Protein AF-A0A1G6KUY9-F1 (afdb_monomer_lite)

Radius of gyration: 25.15 Å; chains: 1; bounding box: 63×41×53 Å

pLDDT: mean 70.18, std 12.63, range [49.09, 92.56]

Structure (mmCIF, N/CA/C/O backbone):
data_AF-A0A1G6KUY9-F1
#
_entry.id   AF-A0A1G6KUY9-F1
#
loop_
_atom_site.group_PDB
_atom_site.id
_atom_site.type_symbol
_atom_site.label_atom_id
_atom_site.label_alt_id
_atom_site.label_comp_id
_atom_site.label_asym_id
_atom_site.label_entity_id
_atom_site.label_seq_id
_atom_site.pdbx_PDB_ins_code
_atom_site.Cartn_x
_atom_site.Cartn_y
_atom_site.Cartn_z
_atom_site.occupancy
_atom_site.B_iso_or_equiv
_atom_site.auth_seq_id
_atom_site.auth_comp_id
_atom_site.auth_asym_id
_atom_site.auth_atom_id
_atom_site.pdbx_PDB_model_num
ATOM 1 N N . MET A 1 1 ? -6.034 -19.440 -3.464 1.00 50.00 1 MET A N 1
ATOM 2 C CA . MET A 1 1 ? -5.226 -18.411 -4.154 1.00 50.00 1 MET A CA 1
ATOM 3 C C . MET A 1 1 ? -5.781 -17.053 -3.747 1.00 50.00 1 MET A C 1
ATOM 5 O O . MET A 1 1 ? -6.844 -16.686 -4.223 1.00 50.00 1 MET A O 1
ATOM 9 N N . GLY A 1 2 ? -5.168 -16.375 -2.775 1.00 62.78 2 GLY A N 1
ATOM 10 C CA . GLY A 1 2 ? -5.644 -15.058 -2.335 1.00 62.78 2 GLY A CA 1
ATOM 11 C C . GLY A 1 2 ? -5.110 -13.971 -3.262 1.00 62.78 2 GLY A C 1
ATOM 12 O O . GLY A 1 2 ? -3.903 -13.909 -3.460 1.00 62.78 2 GLY A O 1
ATOM 13 N N . ALA A 1 3 ? -5.979 -13.146 -3.844 1.00 74.88 3 ALA A N 1
ATOM 14 C CA . ALA A 1 3 ? -5.572 -11.928 -4.543 1.00 74.88 3 ALA A CA 1
ATOM 15 C C . ALA A 1 3 ? -5.543 -10.766 -3.544 1.00 74.88 3 ALA A C 1
ATOM 17 O O . ALA A 1 3 ? -6.471 -10.608 -2.749 1.00 74.88 3 ALA A O 1
ATOM 18 N N . GLU A 1 4 ? -4.490 -9.954 -3.577 1.00 78.25 4 GLU A N 1
ATOM 19 C CA . GLU A 1 4 ? -4.428 -8.730 -2.782 1.00 78.25 4 GLU A CA 1
ATOM 20 C C . GLU A 1 4 ? -5.289 -7.667 -3.465 1.00 78.25 4 GLU A C 1
ATOM 22 O O . GLU A 1 4 ? -5.032 -7.301 -4.612 1.00 78.25 4 GLU A O 1
ATOM 27 N N . ILE A 1 5 ? -6.339 -7.197 -2.793 1.00 85.75 5 ILE A N 1
ATOM 28 C CA . ILE A 1 5 ? -7.218 -6.162 -3.342 1.00 85.75 5 ILE A CA 1
ATOM 29 C C . ILE A 1 5 ? -6.618 -4.798 -3.017 1.00 85.75 5 ILE A C 1
ATOM 31 O O . ILE A 1 5 ? -6.480 -4.440 -1.848 1.00 85.75 5 ILE A O 1
ATOM 35 N N . VAL A 1 6 ? -6.327 -4.016 -4.052 1.00 85.38 6 VAL A N 1
ATOM 36 C CA . VAL A 1 6 ? -5.860 -2.632 -3.929 1.00 85.38 6 VAL A CA 1
ATOM 37 C C . VAL A 1 6 ? -6.813 -1.687 -4.653 1.00 85.38 6 VAL A C 1
ATOM 39 O O . VAL A 1 6 ? -7.448 -2.045 -5.648 1.00 85.38 6 VAL A O 1
ATOM 42 N N . THR A 1 7 ? -6.924 -0.461 -4.152 1.00 88.56 7 THR A N 1
ATOM 43 C CA . THR A 1 7 ? -7.716 0.598 -4.790 1.00 88.56 7 THR A CA 1
ATOM 44 C C . THR A 1 7 ? -6.799 1.463 -5.647 1.00 88.56 7 THR A C 1
ATOM 46 O O . THR A 1 7 ? -5.755 1.912 -5.178 1.00 88.56 7 THR A O 1
ATOM 49 N N . CYS A 1 8 ? -7.177 1.720 -6.900 1.00 89.56 8 CYS A N 1
ATOM 50 C CA . CYS A 1 8 ? -6.440 2.633 -7.768 1.00 89.56 8 CYS A CA 1
ATOM 51 C C . CYS A 1 8 ? -6.591 4.081 -7.275 1.00 89.56 8 CYS A C 1
ATOM 53 O O . CYS A 1 8 ? -7.707 4.591 -7.207 1.00 89.56 8 CYS A O 1
ATOM 55 N N . CYS A 1 9 ? -5.480 4.768 -6.999 1.00 85.12 9 CYS A N 1
ATOM 56 C CA . CYS A 1 9 ? -5.497 6.174 -6.573 1.00 85.12 9 CYS A CA 1
ATOM 57 C C . CYS A 1 9 ? -6.014 7.143 -7.647 1.00 85.12 9 CYS A C 1
ATOM 59 O O . CYS A 1 9 ? -6.370 8.268 -7.320 1.00 85.12 9 CYS A O 1
ATOM 61 N N . TYR A 1 10 ? -6.040 6.727 -8.915 1.00 90.25 10 TYR A N 1
ATOM 62 C CA . TYR A 1 10 ? -6.449 7.587 -10.024 1.00 90.25 10 TYR A CA 1
ATOM 63 C C . TYR A 1 10 ? -7.958 7.535 -10.264 1.00 90.25 10 TYR A C 1
ATOM 65 O O . TYR A 1 10 ? -8.613 8.568 -10.291 1.00 90.25 10 TYR A O 1
ATOM 73 N N . CYS A 1 11 ? -8.521 6.336 -10.428 1.00 92.56 11 CYS A N 1
ATOM 74 C CA . CYS A 1 11 ? -9.933 6.164 -10.789 1.00 92.56 11 CYS A CA 1
ATOM 75 C C . CYS A 1 11 ? -10.797 5.552 -9.676 1.00 92.56 11 CYS A C 1
ATOM 77 O O . CYS A 1 11 ? -11.998 5.385 -9.860 1.00 92.56 11 CYS A O 1
ATOM 79 N N . GLY A 1 12 ? -10.209 5.164 -8.539 1.00 88.62 12 GLY A N 1
ATOM 80 C CA . GLY A 1 12 ? -10.936 4.557 -7.421 1.00 88.62 12 GLY A CA 1
ATOM 81 C C . GLY A 1 12 ? -11.388 3.108 -7.646 1.00 88.62 12 GLY A C 1
ATOM 82 O O . GLY A 1 12 ? -12.007 2.522 -6.759 1.00 88.62 12 GLY A O 1
ATOM 83 N N . SER A 1 13 ? -11.076 2.493 -8.792 1.00 91.06 13 SER A N 1
ATOM 84 C CA . SER A 1 13 ? -11.427 1.093 -9.055 1.00 91.06 13 SER A CA 1
ATOM 85 C C . SER A 1 13 ? -10.696 0.150 -8.096 1.00 91.06 13 SER A C 1
ATOM 87 O O . SER A 1 13 ? -9.490 0.307 -7.870 1.00 91.06 13 SER A O 1
ATOM 89 N N . ARG A 1 14 ? -11.386 -0.878 -7.597 1.00 89.31 14 ARG A N 1
ATOM 90 C CA . ARG A 1 14 ? -10.769 -1.973 -6.836 1.00 89.31 14 ARG A CA 1
ATOM 91 C C . ARG A 1 14 ? -10.248 -3.032 -7.801 1.00 89.31 14 ARG A C 1
ATOM 93 O O . ARG A 1 14 ? -11.020 -3.561 -8.593 1.00 89.31 14 ARG A O 1
ATOM 100 N N . THR A 1 15 ? -8.960 -3.343 -7.726 1.00 85.75 15 THR A N 1
ATOM 101 C CA . THR A 1 15 ? -8.314 -4.343 -8.582 1.00 85.75 15 THR A CA 1
ATOM 102 C C . THR A 1 15 ? -7.604 -5.390 -7.734 1.00 85.75 15 THR A C 1
ATOM 104 O O . THR A 1 15 ? -7.014 -5.071 -6.702 1.00 85.75 15 THR A O 1
ATOM 107 N N . GLY A 1 16 ? -7.671 -6.650 -8.163 1.00 84.25 16 GLY A N 1
ATOM 108 C CA . GLY A 1 16 ? -6.903 -7.736 -7.561 1.00 84.25 16 GLY A CA 1
ATOM 109 C C . GLY A 1 16 ? -5.501 -7.786 -8.159 1.00 84.25 16 GLY A C 1
ATOM 110 O O . GLY A 1 16 ? -5.354 -7.866 -9.377 1.00 84.25 16 GLY A O 1
ATOM 111 N N . LEU A 1 17 ? -4.474 -7.749 -7.318 1.00 81.31 17 LEU A N 1
ATOM 112 C CA . LEU A 1 17 ? -3.092 -8.028 -7.696 1.00 81.31 17 LEU A CA 1
ATOM 113 C C . LEU A 1 17 ? -2.723 -9.445 -7.250 1.00 81.31 17 LEU A C 1
ATOM 115 O O . LEU A 1 17 ? -3.002 -9.861 -6.122 1.00 81.31 17 LEU A O 1
ATOM 119 N N . ALA A 1 18 ? -2.064 -10.191 -8.137 1.00 75.62 18 ALA A N 1
ATOM 120 C CA . ALA A 1 18 ? -1.526 -11.497 -7.788 1.00 75.62 18 ALA A CA 1
ATOM 121 C C . ALA A 1 18 ? -0.412 -11.337 -6.730 1.00 75.62 18 ALA A C 1
ATOM 123 O O . ALA A 1 18 ? 0.470 -10.485 -6.894 1.00 75.62 18 ALA A O 1
ATOM 124 N N . PRO A 1 19 ? -0.420 -12.120 -5.640 1.00 70.81 19 PRO A N 1
ATOM 125 C CA . PRO A 1 19 ? 0.640 -12.087 -4.638 1.00 70.81 19 PRO A CA 1
ATOM 126 C C . PRO A 1 19 ? 1.967 -12.587 -5.229 1.00 70.81 19 PRO A C 1
ATOM 128 O O . PRO A 1 19 ? 1.986 -13.508 -6.042 1.00 70.81 19 PRO A O 1
ATOM 131 N N . GLY A 1 20 ? 3.085 -11.992 -4.805 1.00 70.75 20 GLY A N 1
ATOM 132 C CA . GLY A 1 20 ? 4.419 -12.568 -5.020 1.00 70.75 20 GLY A CA 1
ATOM 133 C C . GLY A 1 20 ? 5.158 -12.195 -6.311 1.00 70.75 20 GLY A C 1
ATOM 134 O O . GLY A 1 20 ? 6.257 -12.698 -6.515 1.00 70.75 20 GLY A O 1
ATOM 135 N N . LYS A 1 21 ? 4.626 -11.306 -7.164 1.00 67.81 21 LYS A N 1
ATOM 136 C CA . LYS A 1 21 ? 5.402 -10.735 -8.282 1.00 67.81 21 LYS A CA 1
ATOM 137 C C . LYS A 1 21 ? 5.815 -9.286 -7.987 1.00 67.81 21 LYS A C 1
ATOM 139 O O . LYS A 1 21 ? 4.928 -8.442 -7.843 1.00 67.81 21 LYS A O 1
ATOM 144 N N . PRO A 1 22 ? 7.122 -8.984 -7.886 1.00 68.00 22 PRO A N 1
ATOM 145 C CA . PRO A 1 22 ? 7.602 -7.609 -7.809 1.00 68.00 22 PRO A CA 1
ATOM 146 C C . PRO A 1 22 ? 7.460 -6.929 -9.179 1.00 68.00 22 PRO A C 1
ATOM 148 O O . PRO A 1 22 ? 7.699 -7.553 -10.212 1.00 68.00 22 PRO A O 1
ATOM 151 N N . GLY A 1 23 ? 7.054 -5.658 -9.200 1.00 77.44 23 GLY A N 1
ATOM 152 C CA . GLY A 1 23 ? 6.915 -4.884 -10.436 1.00 77.44 23 GLY A CA 1
ATOM 153 C C . GLY A 1 23 ? 5.888 -3.754 -10.352 1.00 77.44 23 GLY A C 1
ATOM 154 O O . GLY A 1 23 ? 5.180 -3.602 -9.355 1.00 77.44 23 GLY A O 1
ATOM 155 N N . VAL A 1 24 ? 5.820 -2.956 -11.421 1.00 79.19 24 VAL A N 1
ATOM 156 C CA . VAL A 1 24 ? 4.763 -1.958 -11.634 1.00 79.19 24 VAL A CA 1
ATOM 157 C C . VAL A 1 24 ? 3.597 -2.654 -12.328 1.00 79.19 24 VAL A C 1
ATOM 159 O O . VAL A 1 24 ? 3.774 -3.251 -13.388 1.00 79.19 24 VAL A O 1
ATOM 162 N N . PHE A 1 25 ? 2.414 -2.599 -11.722 1.00 84.94 25 PHE A N 1
ATOM 163 C CA . PHE A 1 25 ? 1.191 -3.143 -12.304 1.00 84.94 25 PHE A CA 1
ATOM 164 C C . PHE A 1 25 ? 0.388 -2.007 -12.923 1.00 84.94 25 PHE A C 1
ATOM 166 O O . PHE A 1 25 ? 0.487 -0.876 -12.467 1.00 84.94 25 PHE A O 1
ATOM 173 N N . ASN A 1 26 ? -0.438 -2.293 -13.924 1.00 89.81 26 ASN A N 1
ATOM 174 C CA . ASN A 1 26 ? -1.368 -1.306 -14.466 1.00 89.81 26 ASN A CA 1
ATOM 175 C C . ASN A 1 26 ? -2.781 -1.610 -13.974 1.00 89.81 26 ASN A C 1
ATOM 177 O O . ASN A 1 26 ? -3.190 -2.769 -13.888 1.00 89.81 26 ASN A O 1
ATOM 181 N N . CYS A 1 27 ? -3.531 -0.565 -13.640 1.00 89.19 27 CYS A N 1
ATOM 182 C CA . CYS A 1 27 ? -4.944 -0.680 -13.316 1.00 89.19 27 CYS A CA 1
ATOM 183 C C . CYS A 1 27 ? -5.711 -1.232 -14.529 1.00 89.19 27 CYS A C 1
ATOM 185 O O . CYS A 1 27 ? -5.647 -0.648 -15.607 1.00 89.19 27 CYS A O 1
ATOM 187 N N . GLY A 1 28 ? -6.489 -2.304 -14.352 1.00 86.94 28 GLY A N 1
ATOM 188 C CA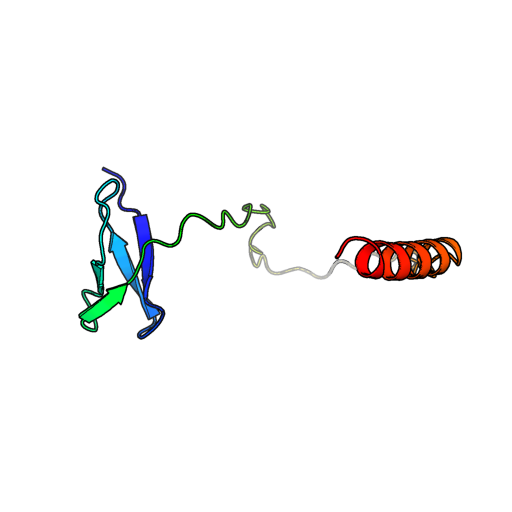 . GLY A 1 28 ? -7.307 -2.870 -15.434 1.00 86.94 28 GLY A CA 1
ATOM 189 C C . GLY A 1 28 ? -8.418 -1.940 -15.941 1.00 86.94 28 GLY A C 1
ATOM 190 O O . GLY A 1 28 ? -8.908 -2.134 -17.046 1.00 86.94 28 GLY A O 1
ATOM 191 N N . SER A 1 29 ? -8.811 -0.926 -15.159 1.00 89.12 29 SER A N 1
ATOM 192 C CA . SER A 1 29 ? -9.888 0.007 -15.520 1.00 89.12 29 SER A CA 1
ATOM 193 C C . SER A 1 29 ? -9.403 1.266 -16.241 1.00 89.12 29 SER A C 1
ATOM 195 O O . SER A 1 29 ? -10.072 1.719 -17.160 1.00 89.12 29 SER A O 1
ATOM 197 N N . CYS A 1 30 ? -8.277 1.860 -15.829 1.00 92.12 30 CYS A N 1
ATOM 198 C CA . CYS A 1 30 ? -7.780 3.119 -16.411 1.00 92.12 30 CYS A CA 1
ATOM 199 C C . CYS A 1 30 ? -6.356 3.042 -16.976 1.00 92.12 30 CYS A C 1
ATOM 201 O O . CYS A 1 30 ? -5.855 4.036 -17.490 1.00 92.12 30 CYS A O 1
ATOM 203 N N . GLY A 1 31 ? -5.671 1.905 -16.845 1.00 89.44 31 GLY A N 1
ATOM 204 C CA . GLY A 1 31 ? -4.299 1.725 -17.322 1.00 89.44 31 GLY A CA 1
ATOM 205 C C . GLY A 1 31 ? -3.222 2.420 -16.484 1.00 89.44 31 GLY A C 1
ATOM 206 O O . GLY A 1 31 ? -2.042 2.244 -16.769 1.00 89.44 31 GLY A O 1
ATOM 207 N N . ALA A 1 32 ? -3.588 3.177 -15.444 1.00 90.06 32 ALA A N 1
ATOM 208 C CA . ALA A 1 32 ? -2.615 3.896 -14.628 1.00 90.06 32 ALA A CA 1
ATOM 209 C C . ALA A 1 32 ? -1.675 2.938 -13.867 1.00 90.06 32 ALA A C 1
ATOM 211 O O . ALA A 1 32 ? -2.138 1.894 -13.386 1.00 90.06 32 ALA A O 1
ATOM 212 N N . PRO A 1 33 ? -0.389 3.300 -13.694 1.00 87.31 33 PRO A N 1
ATOM 213 C CA . PRO A 1 33 ? 0.560 2.491 -12.944 1.00 87.31 33 PRO A CA 1
ATOM 214 C C . PRO A 1 33 ? 0.175 2.474 -11.461 1.00 87.31 33 PRO A C 1
ATOM 216 O O . PRO A 1 33 ? 0.137 3.502 -10.784 1.00 87.31 33 PRO A O 1
ATOM 219 N N . VAL A 1 34 ? -0.111 1.287 -10.942 1.00 87.19 34 VAL A N 1
ATOM 220 C CA . VAL A 1 34 ? -0.413 1.014 -9.540 1.00 87.19 34 VAL A CA 1
ATOM 221 C C . VAL A 1 34 ? 0.739 0.231 -8.913 1.00 87.19 34 VAL A C 1
ATOM 223 O O . VAL A 1 34 ? 1.233 -0.762 -9.454 1.00 87.19 34 VAL A O 1
ATOM 226 N N . LYS A 1 35 ? 1.187 0.699 -7.748 1.00 81.62 35 LYS A N 1
ATOM 227 C CA . LYS A 1 35 ? 2.170 -0.001 -6.917 1.00 81.62 35 LYS A CA 1
ATOM 228 C C . LYS A 1 35 ? 1.440 -0.757 -5.817 1.00 81.62 35 LYS A C 1
ATOM 230 O O . LYS A 1 35 ? 0.391 -0.317 -5.345 1.00 81.62 35 LYS A O 1
ATOM 235 N N . ARG A 1 36 ? 2.014 -1.882 -5.397 1.00 76.62 36 ARG A N 1
ATOM 236 C CA . ARG A 1 36 ? 1.574 -2.561 -4.181 1.00 76.62 36 ARG A CA 1
ATOM 237 C C . ARG A 1 36 ? 1.792 -1.613 -3.005 1.00 76.62 36 ARG A C 1
ATOM 239 O O . ARG A 1 36 ? 2.875 -1.051 -2.864 1.00 76.62 36 ARG A O 1
ATOM 246 N N . VAL A 1 37 ? 0.761 -1.423 -2.193 1.00 74.88 37 VAL A N 1
ATOM 247 C CA . VAL A 1 37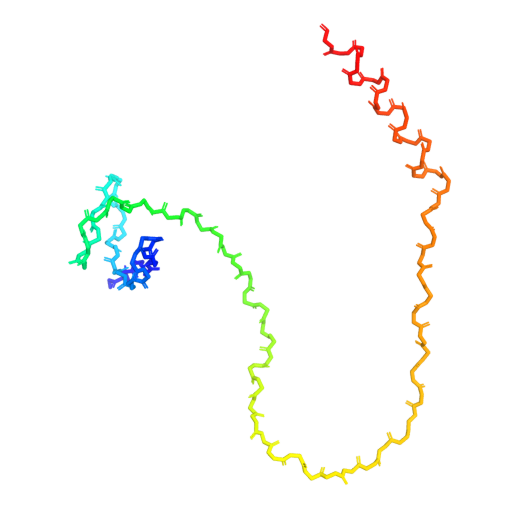 ? 0.893 -0.689 -0.938 1.00 74.88 37 VAL A CA 1
ATOM 248 C C . VAL A 1 37 ? 1.302 -1.696 0.125 1.00 74.88 37 VAL A C 1
ATOM 250 O O . VAL A 1 37 ? 0.486 -2.479 0.598 1.00 74.88 37 VAL A O 1
ATOM 253 N N . GLU A 1 38 ? 2.592 -1.733 0.457 1.00 67.88 38 GLU A N 1
ATOM 254 C CA . GLU A 1 38 ? 3.072 -2.566 1.560 1.00 67.88 38 GLU A CA 1
ATOM 255 C C . GLU A 1 38 ? 2.334 -2.163 2.842 1.00 67.88 38 GLU A C 1
ATOM 257 O O . GLU A 1 38 ? 2.151 -0.980 3.143 1.00 67.88 38 GLU A O 1
ATOM 262 N N . GLY A 1 39 ? 1.769 -3.170 3.508 1.00 65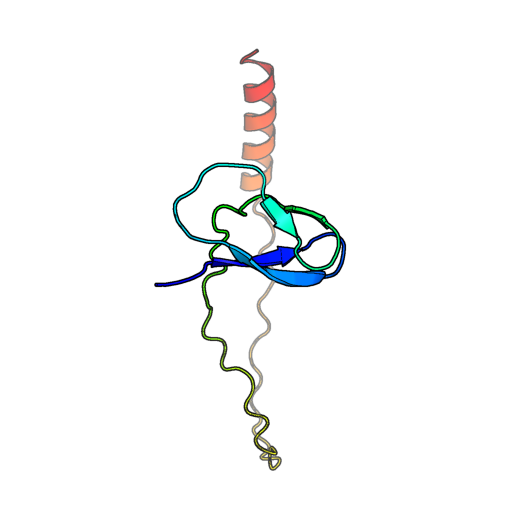.06 39 GLY A N 1
ATOM 263 C CA . GLY A 1 39 ? 0.551 -3.023 4.289 1.00 65.06 39 GLY A CA 1
ATOM 264 C C . GLY A 1 39 ? 0.617 -1.963 5.385 1.00 65.06 39 GLY A C 1
ATOM 265 O O . GLY A 1 39 ? 1.237 -2.158 6.427 1.00 65.06 39 GLY A O 1
ATOM 266 N N . ARG A 1 40 ? -0.195 -0.913 5.242 1.00 55.81 40 ARG A N 1
ATOM 267 C CA . ARG A 1 40 ? -0.866 -0.333 6.408 1.00 55.81 40 ARG A CA 1
ATOM 268 C C . ARG A 1 40 ? -1.996 -1.280 6.791 1.00 55.81 40 ARG A C 1
ATOM 270 O O . ARG A 1 40 ? -3.127 -1.122 6.339 1.00 55.81 40 ARG A O 1
ATOM 277 N N . MET A 1 41 ? -1.686 -2.271 7.626 1.00 56.78 41 MET A N 1
ATOM 278 C CA . MET A 1 41 ? -2.701 -2.867 8.491 1.00 56.78 41 MET A CA 1
ATOM 279 C C . MET A 1 41 ? -3.253 -1.726 9.346 1.00 56.78 41 MET A C 1
ATOM 281 O O . MET A 1 41 ? -2.655 -1.337 10.347 1.00 56.78 41 MET A O 1
ATOM 285 N N . ILE A 1 42 ? -4.376 -1.142 8.931 1.00 62.00 42 ILE A N 1
ATOM 286 C CA . ILE A 1 42 ? -5.232 -0.458 9.891 1.00 62.00 42 ILE A CA 1
ATOM 287 C C . ILE A 1 42 ? -5.708 -1.601 10.782 1.00 62.00 42 ILE A C 1
ATOM 289 O O . ILE A 1 42 ? -6.354 -2.513 10.253 1.00 62.00 42 ILE A O 1
ATOM 293 N N . PRO A 1 43 ? -5.331 -1.640 12.074 1.00 55.69 43 PRO A N 1
ATOM 294 C CA . PRO A 1 43 ? -5.871 -2.654 12.952 1.00 55.69 43 PRO A CA 1
ATOM 295 C C . PRO A 1 43 ? -7.381 -2.546 12.812 1.00 55.69 43 PRO A C 1
ATOM 297 O O . PRO A 1 43 ? -7.935 -1.451 12.924 1.00 55.69 43 PRO A O 1
ATOM 300 N N . ALA A 1 44 ? -8.031 -3.662 12.491 1.00 59.66 44 ALA A N 1
ATOM 301 C CA . ALA A 1 44 ? -9.464 -3.760 12.636 1.00 59.66 44 ALA A CA 1
ATOM 302 C C . ALA A 1 44 ? -9.728 -3.604 14.133 1.00 59.66 44 ALA A C 1
ATOM 304 O O . ALA A 1 44 ? -9.821 -4.580 14.873 1.00 59.66 44 ALA A O 1
ATOM 305 N N . THR A 1 45 ? -9.790 -2.361 14.612 1.00 53.50 45 THR A N 1
ATOM 306 C CA . THR A 1 45 ? -10.568 -2.052 15.789 1.00 53.50 45 THR A CA 1
ATOM 307 C C . THR A 1 45 ? -11.927 -2.597 15.421 1.00 53.50 45 THR A C 1
ATOM 309 O O . THR A 1 45 ? -12.610 -2.070 14.543 1.00 53.50 45 THR A O 1
ATOM 312 N N . THR A 1 46 ? -12.281 -3.710 16.047 1.00 57.94 46 THR A N 1
ATOM 313 C CA . THR A 1 46 ? -13.639 -4.220 16.138 1.00 57.94 46 THR A CA 1
ATOM 314 C C . THR A 1 46 ? -14.456 -3.182 16.906 1.00 57.94 46 THR A C 1
ATOM 316 O O . THR A 1 46 ? -14.921 -3.416 18.017 1.00 57.94 46 THR A O 1
ATOM 319 N N . ALA A 1 47 ? -14.567 -1.975 16.357 1.00 56.56 47 ALA A N 1
ATOM 320 C CA . ALA A 1 47 ? -15.676 -1.110 16.635 1.00 56.56 47 ALA A CA 1
ATOM 321 C C . ALA A 1 47 ? -16.860 -1.848 16.009 1.00 56.56 47 ALA A C 1
ATOM 323 O O . ALA A 1 47 ? -16.797 -2.162 14.815 1.00 56.56 47 ALA A O 1
ATOM 324 N N . PRO A 1 48 ? -17.889 -2.212 16.788 1.00 55.22 48 PRO A N 1
ATOM 325 C CA . PRO A 1 48 ? -19.079 -2.788 16.201 1.00 55.22 48 PRO A CA 1
ATOM 326 C C . PRO A 1 48 ? -19.563 -1.796 15.147 1.00 55.22 48 PRO A C 1
ATOM 328 O O . PRO A 1 48 ? -19.872 -0.645 15.462 1.00 55.22 48 PRO A O 1
ATOM 331 N N . ILE A 1 49 ? -19.560 -2.235 13.886 1.00 57.91 49 ILE A N 1
ATOM 332 C CA . ILE A 1 49 ? -20.319 -1.592 12.820 1.00 57.91 49 ILE A CA 1
ATOM 333 C C . ILE A 1 49 ? -21.708 -1.448 13.421 1.00 57.91 49 ILE A C 1
ATOM 335 O O . ILE A 1 49 ? -22.278 -2.445 13.866 1.00 57.91 49 ILE A O 1
ATOM 339 N N . HIS A 1 50 ? -22.171 -0.209 13.580 1.00 56.97 50 HIS A N 1
ATOM 340 C CA . HIS A 1 50 ? -23.467 0.079 14.165 1.00 56.97 50 HIS A CA 1
ATOM 341 C C . HIS A 1 50 ? -24.517 -0.714 13.382 1.00 56.97 50 HIS A C 1
ATOM 343 O O . HIS A 1 50 ? -24.953 -0.292 12.319 1.00 56.97 50 HIS A O 1
ATOM 349 N N . ALA A 1 51 ? -24.912 -1.875 13.909 1.00 55.81 51 ALA A N 1
ATOM 350 C CA . ALA A 1 51 ? -26.183 -2.471 13.582 1.00 55.81 51 ALA A CA 1
ATOM 351 C C . ALA A 1 51 ? -27.192 -1.439 14.064 1.00 55.81 51 ALA A C 1
ATOM 353 O O . ALA A 1 51 ? -27.344 -1.204 15.266 1.00 55.81 51 ALA A O 1
ATOM 354 N N . GLU A 1 52 ? -27.779 -0.727 13.117 1.00 63.25 52 GLU A N 1
ATOM 355 C CA . GLU A 1 52 ? -28.858 0.215 13.340 1.00 63.25 52 GLU A CA 1
ATOM 356 C C . GLU A 1 52 ? -30.110 -0.558 13.757 1.00 63.25 52 GLU A C 1
ATOM 358 O O . GLU A 1 52 ? -31.092 -0.701 13.039 1.00 63.25 52 GLU A O 1
ATOM 363 N N . THR A 1 53 ? -30.064 -1.092 14.976 1.00 54.31 53 THR A N 1
ATOM 364 C CA . THR A 1 53 ? -31.248 -1.505 15.701 1.00 54.31 53 THR A CA 1
ATOM 365 C C . THR A 1 53 ? -31.900 -0.233 16.223 1.00 54.31 53 THR A C 1
ATOM 367 O O . THR A 1 53 ? -31.361 0.504 17.054 1.00 54.31 53 THR A O 1
ATOM 370 N N . ARG A 1 54 ? -33.061 0.060 15.638 1.00 60.31 54 ARG A N 1
ATOM 371 C CA . ARG A 1 54 ? -34.046 1.055 16.064 1.00 60.31 54 ARG A CA 1
ATOM 372 C C . ARG A 1 54 ? -34.069 1.168 17.595 1.00 60.31 54 ARG A C 1
ATOM 374 O O . ARG A 1 54 ? -34.598 0.299 18.280 1.00 60.31 54 ARG A O 1
ATOM 381 N N . ARG A 1 55 ? -33.471 2.234 18.137 1.00 56.69 55 ARG A N 1
ATOM 382 C CA . ARG A 1 55 ? -33.443 2.491 19.583 1.00 56.69 55 ARG A CA 1
ATOM 383 C C . ARG A 1 55 ? -34.802 3.008 20.038 1.00 56.69 55 ARG A C 1
ATOM 385 O O . ARG A 1 55 ? -35.148 4.161 19.778 1.00 56.69 55 ARG A O 1
ATOM 392 N N . GLU A 1 56 ? -35.542 2.172 20.755 1.00 59.09 56 GLU A N 1
ATOM 393 C CA . GLU A 1 56 ? -36.587 2.646 21.656 1.00 59.09 56 GLU A CA 1
ATOM 394 C C . GLU A 1 56 ? -35.935 3.458 22.786 1.00 59.09 56 GLU A C 1
ATOM 396 O O . GLU A 1 56 ? -34.883 3.103 23.326 1.00 59.09 56 GLU A O 1
ATOM 401 N N . LYS A 1 57 ? -36.502 4.633 23.063 1.00 56.69 57 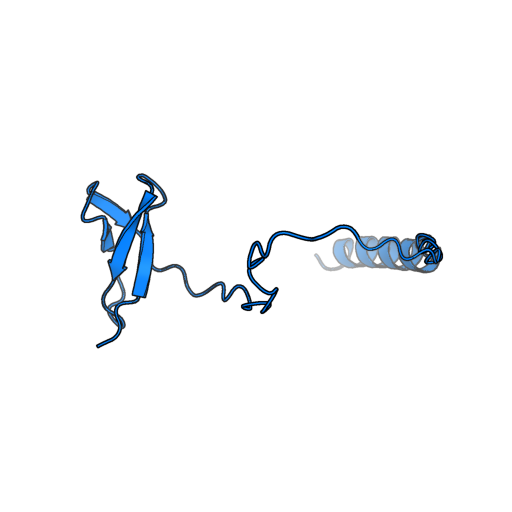LYS A N 1
ATOM 402 C CA . LYS A 1 57 ? -35.935 5.620 23.982 1.00 56.69 57 LYS A CA 1
ATOM 403 C C . LYS A 1 57 ? -36.174 5.181 25.423 1.00 56.69 57 LYS A C 1
ATOM 405 O O . LYS A 1 57 ? -37.221 5.489 25.981 1.00 56.69 57 LYS A O 1
ATOM 410 N N . THR A 1 58 ? -35.170 4.596 26.064 1.00 49.09 58 THR A N 1
ATOM 411 C CA . THR A 1 58 ? -35.172 4.466 27.526 1.00 49.09 58 THR A CA 1
ATOM 412 C C . THR A 1 58 ? -34.236 5.509 28.128 1.00 49.09 58 THR A C 1
ATOM 414 O O . THR A 1 58 ? -33.017 5.456 27.960 1.00 49.09 58 THR A O 1
ATOM 417 N N . LYS A 1 59 ? -34.830 6.503 28.801 1.00 54.53 59 LYS A N 1
ATOM 418 C CA . LYS A 1 59 ? -34.132 7.474 29.654 1.00 54.53 59 LYS A CA 1
ATOM 419 C C . LYS A 1 59 ? -33.298 6.719 30.690 1.00 54.53 59 LYS A C 1
ATOM 421 O O . LYS A 1 59 ? -33.856 5.980 31.492 1.00 54.53 59 LYS A O 1
ATOM 426 N N . VAL A 1 60 ? -31.996 6.986 30.732 1.00 53.69 60 VAL A N 1
ATOM 427 C CA . VAL A 1 60 ? -31.179 6.727 31.920 1.00 53.69 60 VAL A CA 1
ATOM 428 C C . VAL A 1 60 ? -30.346 7.972 32.191 1.00 53.69 60 VAL A C 1
ATOM 430 O O . VAL A 1 60 ? -29.399 8.286 31.471 1.00 53.69 60 VAL A O 1
ATOM 433 N N . GLU A 1 61 ? -30.740 8.701 33.231 1.00 58.97 61 GLU A N 1
ATOM 434 C CA . GLU A 1 61 ? -29.880 9.674 33.888 1.00 58.97 61 GLU A CA 1
ATOM 435 C C . GLU A 1 61 ? -28.720 8.951 34.579 1.00 58.97 61 GLU A C 1
ATOM 437 O O . GLU A 1 61 ? -28.935 8.025 35.362 1.00 58.97 61 GLU A O 1
ATOM 442 N N . LYS A 1 62 ? -27.493 9.407 34.312 1.00 51.44 62 LYS A N 1
ATOM 443 C CA . LYS A 1 62 ? -26.451 9.669 35.320 1.00 51.44 62 LYS A CA 1
ATOM 444 C C . LYS A 1 62 ? -25.238 10.300 34.636 1.00 51.44 62 LYS A C 1
ATOM 446 O O . LYS A 1 62 ? -24.661 9.760 33.693 1.00 51.44 62 LYS A O 1
ATOM 451 N N . SER A 1 63 ? -24.893 11.492 35.104 1.00 55.66 63 SER A N 1
ATOM 452 C CA . SER A 1 63 ? -23.787 12.326 34.648 1.00 55.66 63 SER A CA 1
ATOM 453 C C . SER A 1 63 ? -22.440 11.601 34.767 1.00 55.66 63 SER A C 1
ATOM 455 O O . SER A 1 63 ? -22.051 11.139 35.836 1.00 55.66 63 SER A O 1
ATOM 457 N N . ARG A 1 64 ? -21.688 11.528 33.661 1.00 61.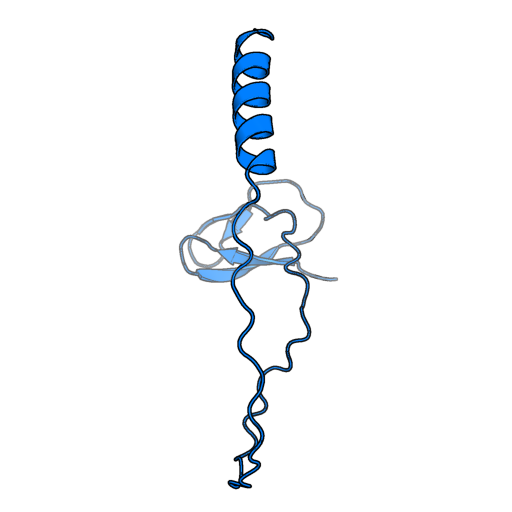59 64 ARG A N 1
ATOM 458 C CA . ARG A 1 64 ? -20.270 11.135 33.683 1.00 61.59 64 ARG A CA 1
ATOM 459 C C . ARG A 1 64 ? -19.406 12.385 33.889 1.00 61.59 64 ARG A C 1
ATOM 461 O O . ARG A 1 64 ? -19.623 13.374 33.183 1.00 61.59 64 ARG A O 1
ATOM 468 N N . PRO A 1 65 ? -18.424 12.379 34.808 1.00 56.78 65 PRO A N 1
ATOM 469 C CA . PRO A 1 65 ? -17.554 13.530 35.005 1.00 56.78 65 PRO A CA 1
ATOM 470 C C . PRO A 1 65 ? -16.663 13.751 33.774 1.00 56.78 65 PRO A C 1
ATOM 472 O O . PRO A 1 65 ? -16.037 12.834 33.244 1.00 56.78 65 PRO A O 1
ATOM 475 N N . LYS A 1 66 ? -16.629 14.999 33.301 1.00 59.84 66 LYS A N 1
ATOM 476 C CA . LYS A 1 66 ? -15.862 15.453 32.135 1.00 59.84 66 LYS A CA 1
ATOM 477 C C . LYS A 1 66 ? -14.359 15.353 32.428 1.00 59.84 66 LYS A C 1
ATOM 479 O O . LYS A 1 66 ? -13.865 16.026 33.331 1.00 59.84 66 LYS A O 1
ATOM 484 N N . ASN A 1 67 ? -13.633 14.554 31.641 1.00 60.66 67 ASN A N 1
ATOM 485 C CA . ASN A 1 67 ? -12.171 14.455 31.706 1.00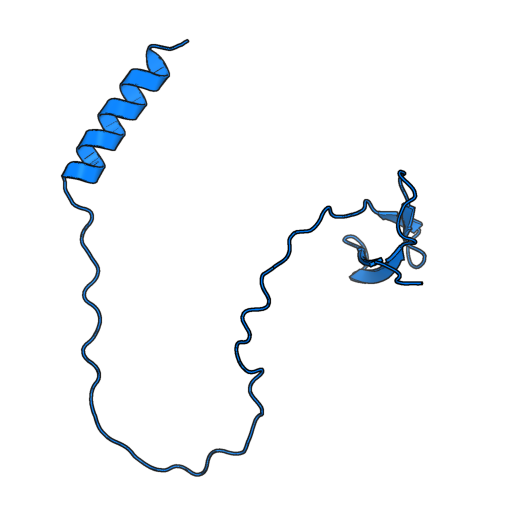 60.66 67 ASN A CA 1
ATOM 486 C C . ASN A 1 67 ? -11.532 15.852 31.610 1.00 60.66 67 ASN A C 1
ATOM 488 O O . ASN A 1 67 ? -11.665 16.549 30.599 1.00 60.66 67 ASN A O 1
ATOM 492 N N . ARG A 1 68 ? -10.832 16.274 32.670 1.00 64.50 68 ARG A N 1
ATOM 493 C CA . ARG A 1 68 ? -10.055 17.519 32.670 1.00 64.50 68 ARG A CA 1
ATOM 494 C C . ARG A 1 68 ? -8.816 17.325 31.794 1.00 64.50 68 ARG A C 1
ATOM 496 O O . ARG A 1 68 ? -8.060 16.375 31.976 1.00 64.50 68 ARG A O 1
ATOM 503 N N . LYS A 1 69 ? -8.617 18.235 30.835 1.00 63.25 69 LYS A N 1
ATOM 504 C CA . LYS A 1 69 ? -7.449 18.255 29.944 1.00 63.25 69 LYS A CA 1
ATOM 505 C C . LYS A 1 69 ? -6.171 18.330 30.790 1.00 63.25 69 LYS A C 1
ATOM 507 O O . LYS A 1 69 ? -6.008 19.276 31.560 1.00 63.25 69 LYS A O 1
ATOM 512 N N . LYS A 1 70 ? -5.274 17.348 30.647 1.00 62.16 70 LYS A N 1
ATOM 513 C CA . LYS A 1 70 ? -3.944 17.375 31.270 1.00 62.16 70 LYS A CA 1
ATOM 514 C C . LYS A 1 70 ? -3.175 18.564 30.687 1.00 62.16 70 LYS A C 1
ATOM 516 O O . LYS A 1 70 ? -2.893 18.591 29.491 1.00 62.16 70 LYS A O 1
ATOM 521 N N . LYS A 1 71 ? -2.891 19.578 31.508 1.00 65.44 71 LYS A N 1
ATOM 522 C CA . LYS A 1 71 ? -1.988 20.670 31.124 1.00 65.44 71 LYS A CA 1
ATOM 523 C C . LYS A 1 71 ? -0.594 20.059 30.963 1.00 65.44 71 LYS A C 1
ATOM 525 O O . LYS A 1 71 ? -0.150 19.349 31.862 1.00 65.44 71 LYS A O 1
ATOM 530 N N . LYS A 1 72 ? 0.051 20.282 29.812 1.00 60.50 72 LYS A N 1
ATOM 531 C CA . LYS A 1 72 ? 1.426 19.827 29.551 1.00 60.50 72 LYS A CA 1
ATOM 532 C C . LYS A 1 72 ? 2.310 20.316 30.702 1.00 60.50 72 LYS A C 1
ATOM 534 O O . LYS A 1 72 ? 2.318 21.512 30.992 1.00 60.50 72 LYS A O 1
ATOM 539 N N . SER A 1 73 ? 2.960 19.390 31.402 1.00 63.09 73 SER A N 1
ATOM 540 C CA . SER A 1 73 ? 3.840 19.718 32.521 1.00 63.09 73 SER A CA 1
ATOM 541 C C . SER A 1 73 ? 5.003 20.568 32.012 1.00 63.09 73 SER A C 1
ATOM 543 O O . SER A 1 73 ? 5.469 20.385 30.888 1.00 63.09 73 SER A O 1
ATOM 545 N N . LEU A 1 74 ? 5.475 21.510 32.832 1.00 66.50 74 LEU A N 1
ATOM 546 C CA . LEU A 1 74 ? 6.614 22.376 32.500 1.00 66.50 74 LEU A CA 1
ATOM 547 C C . LEU A 1 74 ? 7.871 21.566 32.135 1.00 66.50 74 LEU A C 1
ATOM 549 O O . LEU A 1 74 ? 8.656 22.008 31.305 1.00 66.50 74 LEU A O 1
ATOM 553 N N . ALA A 1 75 ? 7.992 20.340 32.658 1.00 66.75 75 ALA A N 1
ATOM 554 C CA . ALA A 1 75 ? 9.020 19.374 32.276 1.00 66.75 75 ALA A CA 1
ATOM 555 C C . ALA A 1 75 ? 9.037 19.095 30.765 1.00 66.75 75 ALA A C 1
ATOM 557 O O . ALA A 1 75 ? 10.101 19.073 30.160 1.00 66.75 75 ALA A O 1
ATOM 558 N N . HIS A 1 76 ? 7.867 18.986 30.127 1.00 67.75 76 HIS A N 1
ATOM 559 C CA . HIS A 1 76 ? 7.781 18.742 28.688 1.00 67.75 76 HIS A CA 1
ATOM 560 C C . HIS A 1 76 ? 8.317 19.918 27.855 1.00 67.75 76 HIS A C 1
ATOM 562 O O . HIS A 1 76 ? 8.705 19.710 26.716 1.00 67.75 76 HIS A O 1
ATOM 568 N N . ARG A 1 77 ? 8.357 21.141 28.407 1.00 66.75 77 ARG A N 1
ATOM 569 C CA . ARG A 1 77 ? 8.974 22.307 27.747 1.00 66.75 77 ARG A CA 1
ATOM 570 C C . ARG A 1 77 ? 10.481 22.410 27.994 1.00 66.75 77 ARG A C 1
ATOM 572 O O . ARG A 1 77 ? 11.167 23.030 27.194 1.00 66.75 77 ARG A O 1
ATOM 579 N N . LEU A 1 78 ? 10.986 21.851 29.096 1.00 75.31 78 LEU A N 1
ATOM 580 C CA . LEU A 1 78 ? 12.420 21.856 29.407 1.00 75.31 78 LEU A CA 1
ATOM 581 C C . LEU A 1 78 ? 13.170 20.800 28.590 1.00 75.31 78 LEU A C 1
ATOM 583 O O . LEU A 1 78 ? 14.222 21.109 28.046 1.00 75.31 78 LEU A O 1
ATOM 587 N N . PHE A 1 79 ? 12.601 19.600 28.437 1.00 73.94 79 PHE A N 1
ATOM 588 C CA . PHE A 1 79 ? 13.186 18.558 27.584 1.00 73.94 79 PHE A CA 1
ATOM 589 C C . PHE A 1 79 ? 13.219 18.952 26.101 1.00 73.94 79 PHE A C 1
ATOM 591 O O . PHE A 1 79 ? 14.196 18.650 25.435 1.00 73.94 79 PHE A O 1
ATOM 598 N N . ASP A 1 80 ? 12.204 19.679 25.622 1.00 66.31 80 ASP A N 1
ATOM 599 C CA . ASP A 1 80 ? 12.092 20.145 24.229 1.00 66.31 80 ASP A CA 1
ATOM 600 C C . ASP A 1 80 ? 13.226 21.114 23.840 1.00 66.31 80 ASP A C 1
ATOM 602 O O . ASP A 1 80 ? 13.847 20.968 22.794 1.00 66.31 80 ASP A O 1
ATOM 606 N N . LYS A 1 81 ? 13.579 22.048 24.736 1.00 64.00 81 LYS A N 1
ATOM 607 C CA . LYS A 1 81 ? 14.715 22.963 24.524 1.00 64.00 81 LYS A CA 1
ATOM 608 C C . LYS A 1 81 ? 16.074 22.272 24.596 1.00 64.00 81 LYS A C 1
ATOM 610 O O . LYS A 1 81 ? 17.004 22.692 23.923 1.00 64.00 81 LYS A O 1
ATOM 615 N N . VAL A 1 82 ? 16.206 21.263 25.458 1.00 80.31 82 VAL A N 1
ATOM 616 C CA . VAL A 1 82 ? 17.463 20.518 25.595 1.00 80.31 82 VAL A CA 1
ATOM 617 C C . VAL A 1 82 ? 17.675 19.611 24.385 1.00 80.31 82 VAL A C 1
ATOM 619 O O . VAL A 1 82 ? 18.803 19.500 23.933 1.00 80.31 82 VAL A O 1
ATOM 622 N N . SER A 1 83 ? 16.620 19.010 23.823 1.00 76.31 83 SER A N 1
ATOM 623 C CA . SER A 1 83 ? 16.750 18.219 22.593 1.00 76.31 83 SER A CA 1
ATOM 624 C C . SER A 1 83 ? 17.091 19.072 21.373 1.00 76.31 83 SER A C 1
ATOM 626 O O . SER A 1 83 ? 17.941 18.662 20.599 1.00 76.31 83 SER A O 1
ATOM 628 N N . ASP A 1 84 ? 16.487 20.257 21.233 1.00 66.31 84 ASP A N 1
ATOM 629 C CA . ASP A 1 84 ? 16.776 21.193 20.132 1.00 66.31 84 ASP A CA 1
ATOM 630 C C . ASP A 1 84 ? 18.250 21.645 20.131 1.00 66.31 84 ASP A C 1
ATOM 632 O O . ASP A 1 84 ? 18.921 21.586 19.110 1.00 66.31 84 ASP A O 1
ATOM 636 N N . ALA A 1 85 ? 18.805 21.969 21.304 1.00 73.12 85 ALA A N 1
ATOM 637 C CA . ALA A 1 85 ? 20.214 22.353 21.437 1.00 73.12 85 ALA A CA 1
ATOM 638 C C . ALA A 1 85 ? 21.210 21.185 21.278 1.00 73.12 85 ALA A C 1
ATOM 640 O O . ALA A 1 85 ? 22.393 21.419 21.051 1.00 73.12 85 ALA A O 1
ATOM 641 N N . ILE A 1 86 ? 20.761 19.938 21.455 1.00 77.19 86 ILE A N 1
ATOM 642 C CA . ILE A 1 86 ? 21.594 18.748 21.229 1.00 77.19 86 ILE A CA 1
ATOM 643 C C . ILE A 1 86 ? 21.596 18.374 19.743 1.00 77.19 86 ILE A C 1
ATOM 645 O O . ILE A 1 86 ? 22.631 17.955 19.242 1.00 77.19 86 ILE A O 1
ATOM 649 N N . ASP A 1 87 ? 20.479 18.536 19.033 1.00 65.31 87 ASP A N 1
ATOM 650 C CA . ASP A 1 87 ? 20.402 18.253 17.591 1.00 65.31 87 ASP A CA 1
ATOM 651 C C . ASP A 1 87 ? 21.243 19.251 16.769 1.00 65.31 87 ASP A C 1
ATOM 653 O O . ASP A 1 87 ? 21.831 18.867 15.767 1.00 65.31 87 ASP A O 1
ATOM 657 N N . ASP A 1 88 ? 21.398 20.493 17.251 1.00 69.56 88 ASP A N 1
ATOM 658 C CA . ASP A 1 88 ? 22.284 21.515 16.660 1.00 69.56 88 ASP A CA 1
ATOM 659 C C . ASP A 1 88 ? 23.788 21.246 16.902 1.00 69.56 88 ASP A C 1
ATOM 661 O O . ASP A 1 88 ? 24.627 21.743 16.161 1.00 69.56 88 ASP A O 1
ATOM 665 N N . ILE A 1 89 ? 24.153 20.455 17.928 1.00 73.00 89 ILE A N 1
ATOM 666 C CA . ILE A 1 89 ? 25.563 20.185 18.295 1.00 73.00 89 ILE A CA 1
ATOM 667 C C . ILE A 1 89 ? 26.115 18.873 17.714 1.00 73.00 89 ILE A C 1
ATOM 669 O O . ILE A 1 89 ? 27.303 18.587 17.865 1.00 73.00 89 ILE A O 1
ATOM 673 N N . PHE A 1 90 ? 25.250 18.055 17.112 1.00 61.56 90 PHE A N 1
ATOM 674 C CA . PHE A 1 90 ? 25.577 16.754 16.518 1.00 61.56 90 PHE A CA 1
ATOM 675 C C . PHE A 1 90 ? 25.484 16.758 14.970 1.00 61.56 90 PHE A C 1
ATOM 677 O O . PHE A 1 90 ? 25.280 15.695 14.379 1.00 61.56 90 PHE A O 1
ATOM 684 N N . ASP A 1 91 ? 25.685 17.921 14.333 1.00 55.62 91 ASP A N 1
ATOM 685 C CA . ASP A 1 91 ? 26.223 18.087 12.960 1.00 55.62 91 ASP A CA 1
ATOM 686 C C . ASP A 1 91 ? 27.658 18.649 13.042 1.00 55.62 91 ASP A C 1
ATOM 688 O O . ASP A 1 91 ? 28.513 18.237 12.224 1.00 55.62 91 ASP A O 1
#

Secondary structure (DSSP, 8-state):
-PPEEEE-TTT--EEEEPTT--S-EE-TTT--EE------------PPP-------------PPPPPPP-PPPHHHHHHHHHHHHHHTT--

Organism: NCBI:txid639004

Sequence (91 aa):
MGAEIVTCCYCGSRTGLAPGKPGVFNCGSCGAPVKRVEGRMIPATTAPIHAETRREKTKVEKSRPKNRKKKKSLAHRLFDKVSDAIDDIFD

Foldseek 3Di:
DDFDWDADPPPRDIDTHDPDDDDFDADPPPRHTDDDDPDPPPPPPPPPPPPPDPDDDDDDDDDDDDDDDPDPDVVVVVVVVVVVVVVVVPD